Protein AF-A0A432UEC5-F1 (afdb_monomer)

Sequence (52 aa):
RGYGYAVFGKVIKGMDVVEKIGHVKTGSKGFHRDVPLKAVVIEKATLLTDKK

Secondary structure (DSSP, 8-state):
-PPP--------S-HHHHHHHHTS-EEEETTEEEEESS--------------

Solvent-accessible surface area (backbone atoms only — not comparable to full-atom values): 3897 Å² total; per-residue (Å²): 137,85,86,86,81,90,85,88,79,76,88,88,72,63,64,69,57,53,53,55,61,74,67,55,64,55,40,76,54,90,96,41,72,74,38,54,74,65,82,86,78,84,88,78,86,77,86,83,71,83,83,125

Radius of gyration: 15.73 Å; Cα contacts (8 Å, |Δi|>4): 19; chains: 1; bounding box: 48×19×30 Å

Foldseek 3Di:
DDDDDDDDDDDPDDVVVVVVVVPADAQDDDPDGRHHPDDDDDPDDDDDDPPD

Mean predicted aligned error: 4.88 Å

pLDDT: mean 93.53, std 10.6, range [52.31, 98.56]

Structure (mmCIF, N/CA/C/O backbone):
data_AF-A0A432UEC5-F1
#
_entry.id   AF-A0A432UEC5-F1
#
loop_
_atom_site.group_PDB
_atom_site.id
_atom_site.type_symbol
_atom_site.label_atom_id
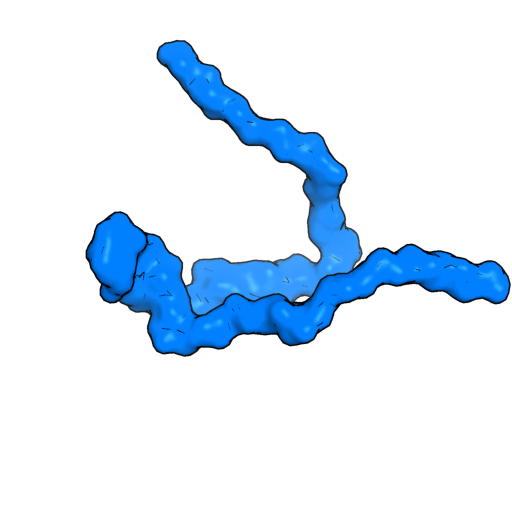_atom_site.label_alt_id
_atom_site.label_comp_id
_atom_site.label_asym_id
_atom_site.label_entity_id
_atom_site.label_seq_id
_atom_site.pdbx_PDB_ins_code
_atom_site.Cartn_x
_atom_site.Cartn_y
_atom_site.Cartn_z
_atom_site.occupancy
_atom_site.B_iso_or_equiv
_atom_site.auth_seq_id
_atom_site.auth_comp_id
_atom_site.auth_asym_id
_atom_site.auth_atom_id
_atom_site.pdbx_PDB_model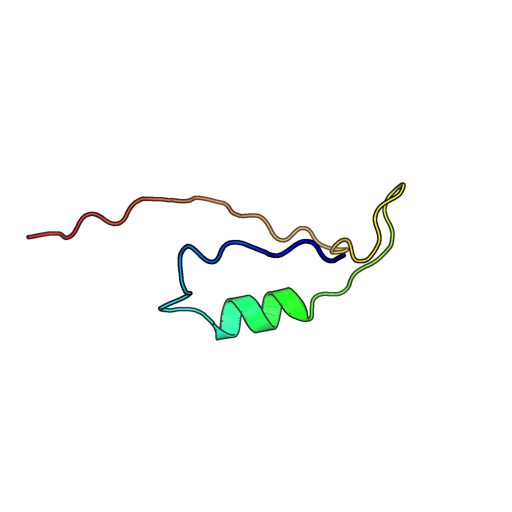_num
ATOM 1 N N . ARG A 1 1 ? 26.426 4.729 14.814 1.00 55.50 1 ARG A N 1
ATOM 2 C CA . ARG A 1 1 ? 25.370 4.990 15.825 1.00 55.50 1 ARG A CA 1
ATOM 3 C C . ARG A 1 1 ? 24.065 5.158 15.061 1.00 55.50 1 ARG A C 1
ATOM 5 O O . ARG A 1 1 ? 24.040 5.982 14.161 1.00 55.50 1 ARG A O 1
ATOM 12 N N . GLY A 1 2 ? 23.104 4.262 15.289 1.00 74.38 2 GLY A N 1
ATOM 13 C CA . GLY A 1 2 ? 21.973 4.027 14.386 1.00 74.38 2 GLY A CA 1
ATOM 14 C C . GLY A 1 2 ? 20.819 5.011 14.556 1.00 74.38 2 GLY A C 1
A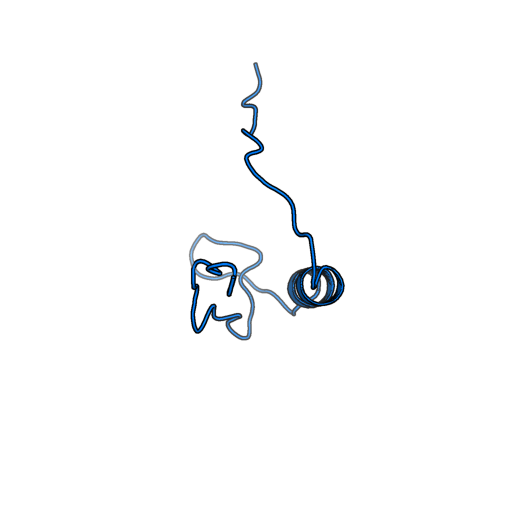TOM 15 O O . GLY A 1 2 ? 20.589 5.525 15.647 1.00 74.38 2 GLY A O 1
ATOM 16 N N . TYR A 1 3 ? 20.099 5.238 13.462 1.00 81.56 3 TYR A N 1
ATOM 17 C CA . TYR A 1 3 ? 18.807 5.910 13.450 1.00 81.56 3 TYR A CA 1
ATOM 18 C C . TYR A 1 3 ? 17.725 4.901 13.858 1.00 81.56 3 TYR A C 1
ATOM 20 O O . TYR A 1 3 ? 17.730 3.767 13.381 1.00 81.56 3 TYR A O 1
ATOM 28 N N . GLY A 1 4 ? 16.829 5.297 14.760 1.00 91.12 4 GLY A N 1
ATOM 29 C CA . GLY A 1 4 ? 15.612 4.546 15.080 1.00 91.12 4 GLY A CA 1
ATOM 30 C C . GLY A 1 4 ? 14.413 5.067 14.285 1.00 91.12 4 GLY A C 1
ATOM 31 O O . GLY A 1 4 ? 14.470 6.155 13.715 1.00 91.12 4 GLY A O 1
ATOM 32 N N . TYR A 1 5 ? 13.314 4.312 14.285 1.00 94.75 5 TYR A N 1
ATOM 33 C CA . TYR A 1 5 ? 12.057 4.694 13.635 1.00 94.75 5 TYR A CA 1
ATOM 34 C C . TYR A 1 5 ? 10.934 4.752 14.676 1.00 94.75 5 TYR A C 1
ATOM 36 O O . TYR A 1 5 ? 10.737 3.801 15.431 1.00 94.75 5 TYR A O 1
ATOM 44 N N . ALA A 1 6 ? 10.212 5.873 14.735 1.00 95.81 6 ALA A N 1
ATOM 45 C CA . ALA A 1 6 ? 9.122 6.068 15.688 1.00 95.81 6 ALA A CA 1
ATOM 46 C C . ALA A 1 6 ? 7.848 5.344 15.223 1.00 95.81 6 ALA A C 1
ATOM 48 O O . ALA A 1 6 ? 7.286 5.661 14.175 1.00 95.81 6 ALA A O 1
ATOM 49 N N . VAL A 1 7 ? 7.375 4.386 16.019 1.00 96.44 7 VAL A N 1
ATOM 50 C CA . VAL A 1 7 ? 6.100 3.691 15.790 1.00 96.44 7 VAL A CA 1
ATOM 51 C C . VAL A 1 7 ? 4.962 4.516 16.395 1.00 96.44 7 VAL A C 1
ATOM 53 O O . VAL A 1 7 ? 5.017 4.857 17.572 1.00 96.44 7 VAL A O 1
ATOM 56 N N . PHE A 1 8 ? 3.921 4.817 15.611 1.00 97.44 8 PHE A N 1
ATOM 57 C CA . PHE A 1 8 ? 2.774 5.638 16.045 1.00 97.44 8 PHE A CA 1
ATOM 58 C C . PHE A 1 8 ? 1.403 4.980 15.810 1.00 97.44 8 PHE A C 1
ATOM 60 O O . PHE A 1 8 ? 0.367 5.584 16.073 1.00 97.44 8 PHE A O 1
ATOM 67 N N . GLY A 1 9 ? 1.370 3.744 15.307 1.00 96.69 9 GLY A N 1
ATOM 68 C CA . GLY A 1 9 ? 0.122 3.058 14.992 1.00 96.69 9 GLY A CA 1
ATOM 69 C C . GLY A 1 9 ? 0.326 1.621 14.528 1.00 96.69 9 GLY A C 1
ATOM 70 O O . GLY A 1 9 ? 1.454 1.151 14.387 1.00 96.69 9 GLY A O 1
ATOM 71 N N . LYS A 1 10 ? -0.790 0.924 14.296 1.00 97.25 10 LYS A N 1
ATOM 72 C CA . LYS A 1 10 ? -0.825 -0.446 13.770 1.00 97.25 10 LYS A CA 1
ATOM 73 C C . LYS A 1 10 ? -2.013 -0.636 12.832 1.00 97.25 10 LYS A C 1
ATOM 75 O O . LYS A 1 10 ? -3.061 -0.019 13.017 1.00 97.25 10 LYS A O 1
ATOM 80 N N . VAL A 1 11 ? -1.865 -1.532 11.865 1.00 97.06 11 VAL A N 1
ATOM 81 C CA . VAL A 1 11 ? -2.965 -1.965 10.999 1.00 97.06 11 VAL A CA 1
ATOM 82 C C . VAL A 1 11 ? -3.881 -2.883 11.809 1.00 97.06 11 VAL A C 1
ATOM 84 O O . VAL A 1 11 ? -3.444 -3.924 12.290 1.00 97.06 11 VAL A O 1
ATOM 87 N N . ILE A 1 12 ? -5.144 -2.491 11.996 1.00 97.31 12 ILE A N 1
ATOM 88 C CA . ILE A 1 12 ? -6.130 -3.294 12.748 1.00 97.31 12 ILE A CA 1
ATOM 89 C C . ILE A 1 12 ? -7.020 -4.161 11.848 1.00 97.31 12 ILE A C 1
ATOM 91 O O . ILE A 1 12 ? -7.633 -5.108 12.331 1.00 97.31 12 ILE A O 1
ATOM 95 N N . LYS A 1 13 ? -7.112 -3.839 10.552 1.00 97.25 13 LYS A N 1
ATOM 96 C CA . LYS A 1 13 ? -7.872 -4.573 9.528 1.00 97.25 13 LYS A CA 1
ATOM 97 C C . LYS A 1 13 ? -7.180 -4.421 8.170 1.00 97.25 13 LYS A C 1
ATOM 99 O O . LYS A 1 13 ? -6.596 -3.373 7.912 1.00 97.25 13 LYS A O 1
ATOM 104 N N . GLY A 1 14 ? -7.279 -5.442 7.314 1.00 98.06 14 GLY A N 1
ATOM 105 C CA . GLY A 1 14 ? -6.733 -5.419 5.949 1.00 98.06 14 GLY A CA 1
ATOM 106 C C . GLY A 1 14 ? -5.237 -5.732 5.838 1.00 98.06 14 GLY A C 1
ATOM 107 O O . GLY A 1 14 ? -4.588 -5.258 4.909 1.00 98.06 14 GLY A O 1
ATOM 108 N N . MET A 1 15 ? -4.668 -6.506 6.772 1.00 98.38 15 MET A N 1
ATOM 109 C CA . MET A 1 15 ? -3.255 -6.911 6.693 1.00 98.38 15 MET A CA 1
ATOM 110 C C . MET A 1 15 ? -2.961 -7.756 5.441 1.00 98.38 15 MET A C 1
ATOM 112 O O . MET A 1 15 ? -1.905 -7.610 4.838 1.00 98.38 15 MET A O 1
ATOM 116 N N . ASP A 1 16 ? -3.925 -8.553 4.974 1.00 98.31 16 ASP A N 1
ATOM 117 C CA . ASP A 1 16 ? -3.819 -9.310 3.722 1.00 98.31 16 ASP A CA 1
ATOM 118 C C . ASP A 1 16 ? -3.660 -8.393 2.493 1.00 98.31 16 ASP A C 1
ATOM 120 O O . ASP A 1 16 ? -2.967 -8.734 1.535 1.00 98.31 16 ASP A O 1
ATOM 124 N N . VAL A 1 17 ? -4.278 -7.206 2.510 1.00 98.25 17 VAL A N 1
ATOM 125 C CA . VAL A 1 17 ? -4.117 -6.191 1.458 1.00 98.25 17 VAL A CA 1
ATOM 126 C C . VAL A 1 17 ? -2.709 -5.603 1.499 1.00 98.25 17 VAL A C 1
ATOM 128 O O . VAL A 1 17 ? -2.086 -5.453 0.450 1.00 98.25 17 VAL A O 1
ATOM 131 N N . VAL A 1 18 ? -2.181 -5.324 2.695 1.00 98.00 18 VAL A N 1
ATOM 132 C CA . VAL A 1 18 ? -0.793 -4.862 2.876 1.00 98.00 18 VAL A CA 1
ATOM 133 C C . VAL A 1 18 ? 0.194 -5.903 2.346 1.00 98.00 18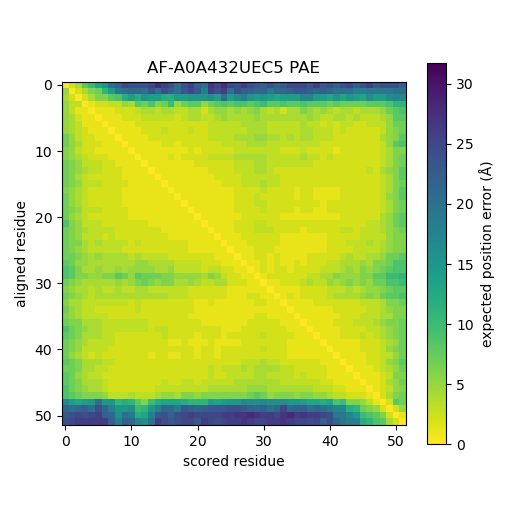 VAL A C 1
ATOM 135 O O . VAL A 1 18 ? 1.100 -5.556 1.590 1.00 98.00 18 VAL A O 1
ATOM 138 N N . GLU A 1 19 ? -0.011 -7.180 2.670 1.00 98.25 19 GLU A N 1
ATOM 139 C CA . GLU A 1 19 ? 0.815 -8.279 2.163 1.00 98.25 19 GLU A CA 1
ATOM 1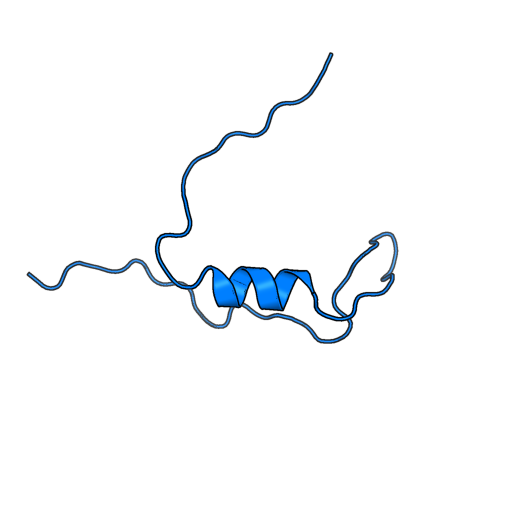40 C C . GLU A 1 19 ? 0.745 -8.385 0.637 1.00 98.25 19 GLU A C 1
ATOM 142 O O . GLU A 1 19 ? 1.785 -8.480 -0.014 1.00 98.25 19 GLU A O 1
ATOM 147 N N . LYS A 1 20 ? -0.448 -8.295 0.034 1.00 98.38 20 LYS A N 1
ATOM 148 C CA . LYS A 1 20 ? -0.602 -8.279 -1.433 1.00 98.38 20 LYS A CA 1
ATOM 149 C C . LYS A 1 20 ? 0.163 -7.119 -2.074 1.00 98.38 20 LYS A C 1
ATOM 151 O O . LYS A 1 20 ? 0.818 -7.322 -3.095 1.00 98.38 20 LYS A O 1
ATOM 156 N N . ILE A 1 21 ? 0.112 -5.927 -1.474 1.00 98.38 21 ILE A N 1
ATOM 157 C CA . ILE A 1 21 ? 0.866 -4.752 -1.939 1.00 98.38 21 ILE A CA 1
ATOM 158 C C . ILE A 1 21 ? 2.375 -5.002 -1.841 1.00 98.38 21 ILE A C 1
ATOM 160 O O . ILE A 1 21 ? 3.099 -4.660 -2.771 1.00 98.38 21 ILE A O 1
ATOM 164 N N . GLY A 1 22 ? 2.853 -5.644 -0.772 1.00 97.25 22 GLY A N 1
ATOM 165 C CA . GLY A 1 22 ? 4.274 -5.960 -0.588 1.00 97.25 22 GLY A CA 1
ATOM 166 C C . GLY A 1 22 ? 4.873 -6.896 -1.648 1.00 97.25 22 GLY A C 1
ATOM 167 O O . GLY A 1 22 ? 6.087 -6.906 -1.821 1.00 97.25 22 GLY A O 1
ATOM 168 N N . HIS A 1 23 ? 4.041 -7.642 -2.383 1.00 97.88 23 HIS A N 1
ATOM 169 C CA . HIS A 1 23 ? 4.469 -8.613 -3.401 1.00 97.88 23 HIS A CA 1
ATOM 170 C C . HIS A 1 23 ? 4.199 -8.162 -4.848 1.00 97.88 23 HIS A C 1
ATOM 172 O O . HIS A 1 23 ? 4.351 -8.957 -5.782 1.00 97.88 23 HIS A O 1
ATOM 178 N N . VAL A 1 24 ? 3.768 -6.915 -5.080 1.00 98.38 24 VAL A N 1
ATOM 179 C CA . VAL A 1 24 ? 3.541 -6.426 -6.451 1.00 98.38 24 VAL A CA 1
ATOM 180 C C . VAL A 1 24 ? 4.853 -6.367 -7.231 1.00 98.38 24 VAL A C 1
ATOM 182 O O . VAL A 1 24 ? 5.923 -6.152 -6.673 1.00 98.38 24 VAL A O 1
ATOM 185 N N . LYS A 1 25 ? 4.779 -6.528 -8.556 1.00 98.19 25 LYS A N 1
ATOM 186 C CA . LYS A 1 25 ? 5.964 -6.411 -9.413 1.00 98.19 25 LYS A CA 1
ATOM 187 C C . LYS A 1 25 ? 6.539 -4.998 -9.330 1.00 98.19 25 LYS A C 1
ATOM 189 O O . LYS A 1 25 ? 5.815 -4.024 -9.558 1.00 98.19 25 LYS A O 1
ATOM 194 N N . THR A 1 26 ? 7.839 -4.903 -9.080 1.00 98.56 26 THR A N 1
ATOM 195 C CA . THR A 1 26 ? 8.575 -3.642 -8.984 1.00 98.56 26 THR A CA 1
ATOM 196 C 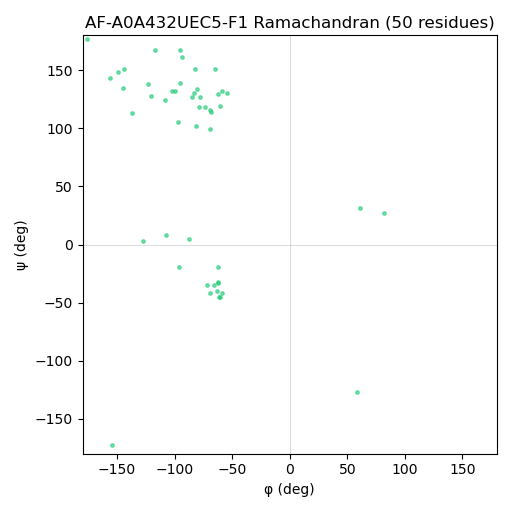C . THR A 1 26 ? 9.643 -3.517 -10.073 1.00 98.56 26 THR A C 1
ATOM 198 O O . THR A 1 26 ? 9.957 -4.470 -10.787 1.00 98.56 26 THR A O 1
ATOM 201 N N . GLY A 1 27 ? 10.177 -2.309 -10.226 1.00 97.62 27 GLY A N 1
ATOM 202 C CA . GLY A 1 27 ? 11.332 -1.996 -11.058 1.00 97.62 27 GLY A CA 1
ATOM 203 C C . GLY A 1 27 ? 12.050 -0.745 -10.553 1.00 97.62 27 GLY A C 1
ATOM 204 O O . GLY A 1 27 ? 11.727 -0.205 -9.495 1.00 97.62 27 GLY A O 1
ATOM 205 N N . SER A 1 28 ? 13.024 -0.264 -11.321 1.00 97.94 28 SER A N 1
ATOM 206 C CA . SER A 1 28 ? 13.740 0.980 -11.016 1.00 97.94 28 SER A CA 1
ATOM 207 C C . SER A 1 28 ? 13.121 2.163 -11.759 1.00 97.94 28 SER A C 1
ATOM 209 O O . SER A 1 28 ? 12.793 2.053 -12.941 1.00 97.94 28 SER A O 1
ATOM 211 N N . LYS A 1 29 ? 12.993 3.315 -11.092 1.00 97.00 29 LYS A N 1
ATOM 212 C CA . LYS A 1 29 ? 12.530 4.571 -11.703 1.00 97.00 29 LYS A CA 1
ATOM 213 C C . LYS A 1 29 ? 13.389 5.738 -11.219 1.00 97.00 29 LYS A C 1
ATOM 215 O O . LYS A 1 29 ? 13.345 6.105 -10.046 1.00 97.00 29 LYS A O 1
ATOM 220 N N . GLY A 1 30 ? 14.165 6.335 -12.126 1.00 95.88 30 GLY A N 1
ATOM 221 C CA . GLY A 1 30 ? 15.164 7.347 -11.764 1.00 95.88 30 GLY A CA 1
ATOM 222 C C . GLY A 1 30 ? 16.173 6.778 -10.763 1.00 95.88 30 GLY A C 1
ATOM 223 O O . GLY A 1 30 ? 16.727 5.706 -10.988 1.00 95.88 30 GLY A O 1
ATOM 224 N N . PHE A 1 31 ? 16.362 7.464 -9.635 1.00 97.00 31 PHE A N 1
ATOM 225 C CA . PHE A 1 31 ? 17.238 7.019 -8.543 1.00 97.00 31 PHE A CA 1
ATOM 226 C C . PHE A 1 31 ? 16.541 6.111 -7.510 1.00 97.00 31 PHE A C 1
ATOM 228 O O . PHE A 1 31 ? 17.149 5.749 -6.504 1.00 97.00 31 PHE A O 1
ATOM 235 N N . HIS A 1 32 ? 15.275 5.736 -7.729 1.00 97.50 32 HIS A N 1
ATOM 236 C CA . HIS A 1 32 ? 14.509 4.892 -6.810 1.00 97.50 32 HIS A CA 1
ATOM 237 C C . HIS A 1 32 ? 14.485 3.432 -7.279 1.00 97.50 32 HIS A C 1
ATOM 239 O O . HIS A 1 32 ? 14.181 3.149 -8.441 1.00 97.50 32 HIS A O 1
ATOM 245 N N . ARG A 1 33 ? 14.775 2.509 -6.353 1.00 96.94 33 ARG A N 1
ATOM 246 C CA . ARG A 1 33 ? 14.586 1.059 -6.520 1.00 96.94 33 ARG A CA 1
ATOM 247 C C . ARG A 1 33 ? 13.224 0.637 -5.963 1.00 96.94 33 ARG A C 1
ATOM 249 O O . ARG A 1 33 ? 12.623 1.383 -5.194 1.00 96.94 33 ARG A O 1
ATOM 256 N N . ASP A 1 34 ? 12.759 -0.540 -6.372 1.00 97.62 34 ASP A N 1
ATOM 257 C CA . ASP A 1 34 ? 11.545 -1.191 -5.858 1.00 97.62 34 ASP A CA 1
ATOM 258 C C . ASP A 1 34 ? 10.246 -0.392 -6.069 1.00 97.62 34 ASP A C 1
ATOM 260 O O . ASP A 1 34 ? 9.286 -0.492 -5.306 1.00 97.62 34 ASP A O 1
ATOM 264 N N . VAL A 1 35 ? 10.184 0.386 -7.151 1.00 97.94 35 VAL A N 1
ATOM 265 C CA . VAL A 1 35 ? 8.989 1.148 -7.525 1.00 97.94 35 VAL A CA 1
ATOM 266 C C . VAL A 1 35 ? 7.974 0.210 -8.185 1.00 97.94 35 VAL A C 1
ATOM 268 O O . VAL A 1 35 ? 8.332 -0.452 -9.162 1.00 97.94 35 VAL A O 1
ATOM 271 N N . PRO A 1 36 ? 6.710 0.149 -7.724 1.00 98.50 36 PRO A N 1
ATOM 272 C CA . PRO A 1 36 ? 5.680 -0.664 -8.365 1.00 98.50 36 PRO A CA 1
ATOM 273 C C . PRO A 1 36 ? 5.521 -0.341 -9.856 1.00 98.50 36 PRO A C 1
ATOM 275 O O . PRO A 1 36 ? 5.352 0.821 -10.233 1.00 98.50 36 PRO A O 1
ATOM 278 N N . LEU A 1 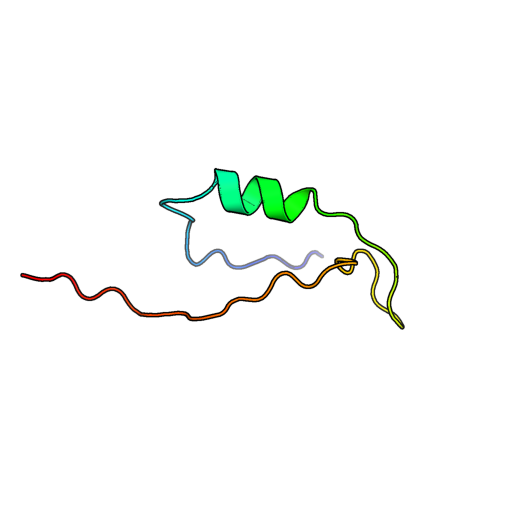37 ? 5.529 -1.373 -10.707 1.00 98.00 37 LEU A N 1
ATOM 279 C CA . LEU A 1 37 ? 5.341 -1.215 -12.158 1.00 98.00 37 LEU A CA 1
ATOM 280 C C . LEU A 1 37 ? 3.931 -0.720 -12.495 1.00 98.00 37 LEU A C 1
ATOM 282 O O . LEU A 1 37 ? 3.737 0.057 -13.427 1.00 98.00 37 LEU A O 1
ATOM 286 N N . LYS A 1 38 ? 2.947 -1.166 -11.710 1.00 97.75 38 LYS A N 1
ATOM 287 C CA . LYS A 1 38 ? 1.596 -0.614 -11.689 1.00 97.75 38 LYS A CA 1
ATOM 288 C C . LYS A 1 38 ? 1.424 0.141 -10.378 1.00 97.75 38 LYS A C 1
ATOM 290 O O . LYS A 1 38 ? 1.627 -0.436 -9.313 1.00 97.75 38 LYS A O 1
ATOM 295 N N . ALA A 1 39 ? 1.059 1.417 -10.466 1.00 97.50 39 ALA A N 1
ATOM 296 C CA . ALA A 1 39 ? 0.897 2.263 -9.293 1.00 97.50 39 ALA A CA 1
ATOM 297 C C . ALA A 1 39 ? -0.155 1.688 -8.329 1.00 97.50 39 ALA A C 1
ATOM 299 O O . ALA A 1 39 ? -1.261 1.336 -8.742 1.00 97.50 39 ALA A O 1
ATOM 300 N N . VAL A 1 40 ? 0.198 1.629 -7.045 1.00 97.81 40 VAL A N 1
ATOM 301 C CA . VAL A 1 40 ? -0.722 1.343 -5.941 1.00 97.81 40 VAL A CA 1
ATOM 302 C C . VAL A 1 40 ? -1.135 2.691 -5.361 1.00 97.81 40 VAL A C 1
ATOM 304 O O . VAL A 1 40 ? -0.324 3.370 -4.733 1.00 97.81 40 VAL A O 1
ATOM 307 N N . VAL A 1 41 ? -2.362 3.121 -5.649 1.00 98.25 41 VAL A N 1
ATOM 308 C CA . VAL A 1 41 ? -2.845 4.474 -5.336 1.00 98.25 41 VAL A CA 1
ATOM 309 C C . VAL A 1 41 ? -3.744 4.435 -4.104 1.00 98.25 41 VAL A C 1
ATOM 311 O O . VAL A 1 41 ? -4.660 3.622 -4.024 1.00 98.25 41 VAL A O 1
ATOM 314 N N . ILE A 1 42 ? -3.502 5.337 -3.151 1.00 98.12 42 ILE A N 1
ATOM 315 C CA . ILE A 1 42 ? -4.447 5.613 -2.064 1.00 98.12 42 ILE A CA 1
ATOM 316 C C . ILE A 1 42 ? -5.504 6.568 -2.620 1.00 98.12 42 ILE A C 1
ATOM 318 O O . ILE A 1 42 ? -5.248 7.760 -2.764 1.00 98.12 42 ILE A O 1
ATOM 322 N N . GLU A 1 4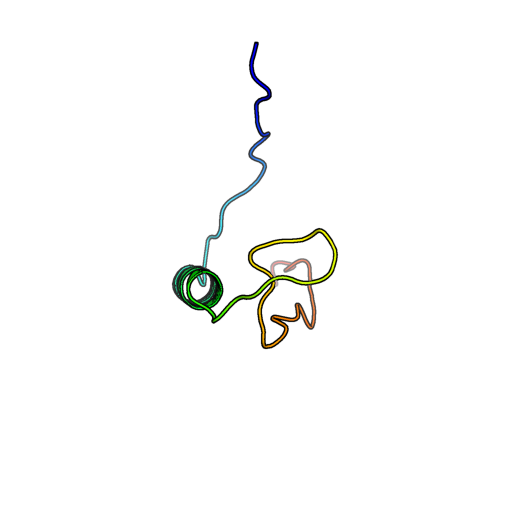3 ? -6.680 6.046 -2.958 1.00 98.25 43 GLU A N 1
ATOM 323 C CA . GLU A 1 43 ? -7.755 6.837 -3.578 1.00 98.25 43 GLU A CA 1
ATOM 324 C C . GLU A 1 43 ? -8.411 7.816 -2.593 1.00 98.25 43 GLU A C 1
ATOM 326 O O . GLU A 1 43 ? -8.810 8.918 -2.967 1.00 98.25 43 GLU A O 1
ATOM 331 N N . LYS A 1 44 ? -8.522 7.423 -1.318 1.00 97.81 44 LYS A N 1
ATOM 332 C CA . LYS A 1 44 ? -9.113 8.234 -0.249 1.00 97.81 44 LYS A CA 1
ATOM 333 C C . LYS A 1 44 ? -8.587 7.797 1.117 1.00 97.81 44 LYS A C 1
ATOM 335 O O . LYS A 1 44 ? -8.436 6.607 1.377 1.00 97.81 44 LYS A O 1
ATOM 340 N N . ALA A 1 45 ? -8.391 8.760 2.013 1.00 97.06 45 ALA A N 1
ATOM 341 C CA . ALA A 1 45 ? -8.177 8.530 3.439 1.00 97.06 45 ALA A CA 1
ATOM 342 C C . ALA A 1 45 ? -9.241 9.301 4.230 1.00 97.06 45 ALA A C 1
ATOM 344 O O . ALA A 1 45 ? -9.610 10.418 3.869 1.00 97.06 45 ALA A O 1
ATOM 345 N N . THR A 1 46 ? -9.804 8.702 5.275 1.00 96.56 46 THR A N 1
ATOM 346 C CA . THR A 1 46 ? -10.865 9.332 6.073 1.00 96.56 46 THR A CA 1
ATOM 347 C C . THR A 1 46 ? -10.713 8.930 7.527 1.00 96.56 46 THR A C 1
ATOM 349 O O . THR A 1 46 ? -10.498 7.756 7.825 1.00 96.56 46 THR A O 1
ATOM 352 N N . LEU A 1 47 ? -10.832 9.907 8.425 1.00 96.19 47 LEU A N 1
ATOM 353 C CA . LEU A 1 47 ? -10.949 9.636 9.848 1.00 96.19 47 LEU A CA 1
ATOM 354 C C . LEU A 1 47 ? -12.314 8.994 10.091 1.00 96.19 47 LEU A C 1
ATOM 356 O O . LEU A 1 47 ? -13.345 9.616 9.837 1.00 96.19 47 LEU A O 1
ATOM 360 N N . LEU A 1 48 ? -12.318 7.741 10.541 1.00 91.50 48 LEU A N 1
ATOM 361 C CA . LEU A 1 48 ? -13.554 7.083 10.936 1.00 91.50 48 LEU A CA 1
ATOM 362 C C . LEU A 1 48 ? -14.052 7.768 12.206 1.00 91.50 48 LEU A C 1
ATOM 364 O O . LEU A 1 48 ? -13.392 7.723 13.240 1.00 91.50 48 LEU A O 1
ATOM 368 N N . THR A 1 49 ? -15.189 8.443 12.110 1.00 87.75 49 THR A N 1
ATOM 369 C CA . THR A 1 49 ? -15.941 8.854 13.286 1.00 87.75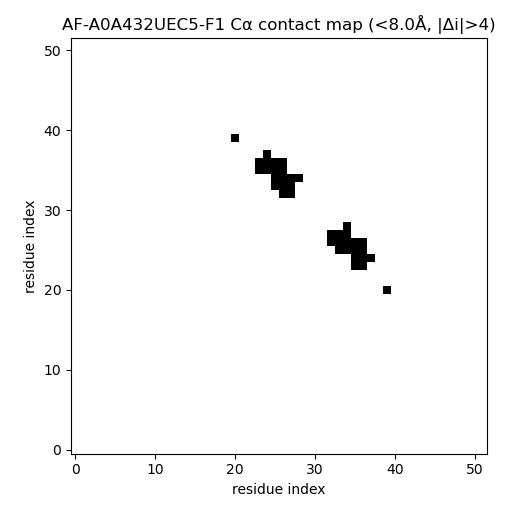 49 THR A CA 1
ATOM 370 C C . THR A 1 49 ? -16.783 7.668 13.725 1.00 87.75 49 THR A C 1
ATOM 372 O O . THR A 1 49 ? -17.469 7.046 12.909 1.00 87.75 49 THR A O 1
ATOM 375 N N . ASP A 1 50 ? -16.730 7.331 15.009 1.00 75.62 50 ASP A N 1
ATOM 376 C CA . ASP A 1 50 ? -17.677 6.376 15.564 1.00 75.62 50 ASP A CA 1
ATOM 377 C C . ASP A 1 50 ? -19.083 6.960 15.383 1.00 75.62 50 ASP A C 1
ATOM 379 O O . ASP A 1 50 ? -19.391 8.051 15.876 1.00 75.62 50 ASP A O 1
ATOM 383 N N . LYS A 1 51 ? -19.943 6.258 14.635 1.00 60.25 51 LYS A N 1
ATOM 384 C CA . LYS A 1 51 ? -21.379 6.520 14.707 1.00 60.25 51 LYS A CA 1
ATOM 385 C C . LYS A 1 51 ? -21.820 6.043 16.085 1.00 60.25 51 LYS A C 1
ATOM 387 O O . LYS A 1 51 ? -21.934 4.840 16.304 1.00 60.25 51 LYS A O 1
ATOM 392 N N . LYS A 1 52 ? -21.958 6.997 17.003 1.00 52.31 52 LYS A N 1
ATOM 393 C CA . LYS A 1 52 ? -22.676 6.807 18.262 1.00 52.31 52 LYS A CA 1
ATOM 394 C C . LYS A 1 52 ? -24.093 6.309 17.999 1.00 52.31 52 LYS A C 1
ATOM 396 O O . LYS A 1 52 ? -24.685 6.763 16.992 1.00 52.31 52 LYS A O 1
#